Protein AF-A0A8R7UY51-F1 (afdb_monomer_lite)

Secondary structure (DSSP, 8-state):
-HHHHHHHHHHHHHHHHHHHHTT--PPPPEEEESS-TTS--HHHHHHTS--SEEEE---------

pLDDT: mean 89.6, std 11.65, range [53.91, 98.69]

Radius of gyration: 24.32 Å; chains: 1; bounding box: 42×33×71 Å

Structure (mmCIF, N/CA/C/O backbone):
data_AF-A0A8R7UY51-F1
#
_entry.id   AF-A0A8R7UY51-F1
#
loop_
_atom_site.group_PDB
_atom_site.id
_atom_site.type_symbol
_atom_site.label_atom_id
_atom_site.label_alt_id
_atom_site.label_comp_id
_atom_site.label_asym_id
_atom_site.label_entity_id
_atom_site.label_seq_id
_atom_site.pdbx_PDB_ins_code
_atom_site.Cartn_x
_atom_site.Cartn_y
_atom_site.Cartn_z
_atom_site.occupancy
_atom_site.B_iso_or_equiv
_atom_site.auth_seq_id
_atom_site.auth_comp_id
_atom_site.auth_asym_id
_atom_site.auth_atom_id
_atom_site.pdbx_PDB_model_num
ATOM 1 N N . MET A 1 1 ? -28.390 20.321 47.061 1.00 53.91 1 MET A N 1
ATOM 2 C CA . MET A 1 1 ? -28.879 20.287 45.658 1.00 53.91 1 MET A CA 1
ATOM 3 C C . MET A 1 1 ? -27.824 20.723 44.633 1.00 53.91 1 MET A C 1
ATOM 5 O O . MET A 1 1 ? -27.813 20.142 43.558 1.00 53.91 1 MET A O 1
ATOM 9 N N . ALA A 1 2 ? -26.883 21.625 44.956 1.00 58.88 2 ALA A N 1
ATOM 10 C CA . ALA A 1 2 ? -25.799 22.042 44.046 1.00 58.88 2 ALA A CA 1
ATOM 11 C C . ALA A 1 2 ? -24.843 20.908 43.593 1.00 58.88 2 ALA A C 1
ATOM 13 O O . ALA A 1 2 ? -24.471 20.847 42.426 1.00 58.88 2 ALA A O 1
ATOM 14 N N . SER A 1 3 ? -24.506 19.962 44.481 1.00 63.88 3 SER A N 1
ATOM 15 C CA . SER A 1 3 ? -23.622 18.823 44.155 1.00 63.88 3 SER A CA 1
ATOM 16 C C . SER A 1 3 ? -24.224 17.862 43.116 1.00 63.88 3 SER A C 1
ATOM 18 O O . SER A 1 3 ? -23.502 17.411 42.237 1.00 63.88 3 SER A O 1
ATOM 20 N N . ARG A 1 4 ? -25.545 17.612 43.148 1.00 68.44 4 ARG A N 1
ATOM 21 C CA . ARG A 1 4 ? -26.222 16.745 42.163 1.00 68.44 4 ARG A CA 1
ATOM 22 C C . ARG A 1 4 ? -26.198 17.339 40.752 1.00 68.44 4 ARG A C 1
ATOM 24 O O . ARG A 1 4 ? -25.987 16.601 39.801 1.00 68.44 4 ARG A O 1
ATOM 31 N N . SER A 1 5 ? -26.386 18.655 40.629 1.00 72.31 5 SER A N 1
ATOM 32 C CA . SER A 1 5 ? -26.316 19.360 39.338 1.00 72.31 5 SER A CA 1
ATOM 33 C C . SER A 1 5 ? -24.908 19.290 38.731 1.00 72.31 5 SER A C 1
ATOM 35 O O . SER A 1 5 ? -24.752 18.958 37.559 1.00 72.31 5 SER A O 1
ATOM 37 N N . SER A 1 6 ? -23.875 19.489 39.561 1.00 80.31 6 SER A N 1
ATOM 38 C CA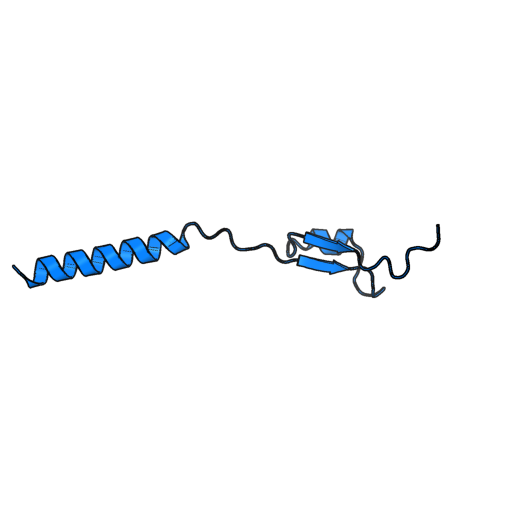 . SER A 1 6 ? -22.471 19.342 39.151 1.00 80.31 6 SER A CA 1
ATOM 39 C C . SER A 1 6 ? -22.147 17.917 38.677 1.00 80.31 6 SER A C 1
ATOM 41 O O . SER A 1 6 ? -21.561 17.741 37.611 1.00 80.31 6 SER A O 1
ATOM 43 N N . SER A 1 7 ? -22.613 16.888 39.397 1.00 86.19 7 SER A N 1
ATOM 44 C CA . SER A 1 7 ? -22.413 15.485 39.000 1.00 86.19 7 SER A CA 1
ATOM 45 C C . SER A 1 7 ? -23.098 15.121 37.678 1.00 86.19 7 SER A C 1
ATOM 47 O O . SER A 1 7 ? -22.550 14.339 36.905 1.00 86.19 7 SER A O 1
ATOM 49 N N . LEU A 1 8 ? -24.271 15.694 37.386 1.00 90.38 8 LEU A N 1
ATOM 50 C CA . LEU A 1 8 ? -24.957 15.490 36.104 1.00 90.38 8 LEU A CA 1
ATOM 5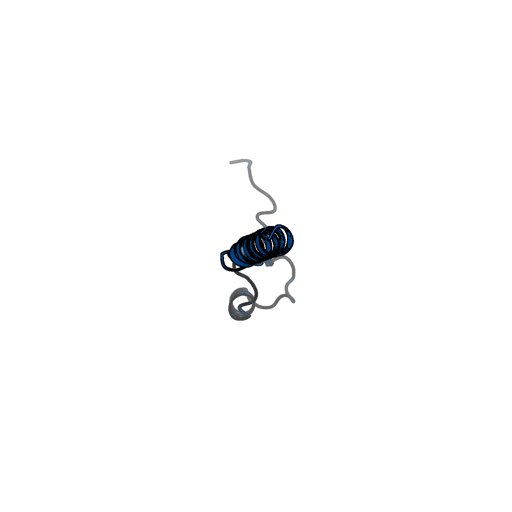1 C C . LEU A 1 8 ? -24.212 16.159 34.943 1.00 90.38 8 LEU A C 1
ATOM 53 O O . LEU A 1 8 ? -24.097 15.559 33.877 1.00 90.38 8 LEU A O 1
ATOM 57 N N . LEU A 1 9 ? -23.660 17.360 35.153 1.00 92.00 9 LEU A N 1
ATOM 58 C CA . LEU A 1 9 ? -22.808 18.023 34.160 1.00 92.00 9 LEU A CA 1
ATOM 59 C C . LEU A 1 9 ? -21.537 17.215 33.872 1.00 92.00 9 LEU A C 1
ATOM 61 O O . LEU A 1 9 ? -21.174 17.038 32.713 1.00 92.00 9 LEU A O 1
ATOM 65 N N . GLN A 1 10 ? -20.878 16.701 34.912 1.00 91.44 10 GLN A N 1
ATOM 66 C CA . GLN A 1 10 ? -19.683 15.862 34.766 1.00 91.44 10 GLN A CA 1
ATOM 67 C C . GLN A 1 10 ? -19.982 14.580 33.981 1.00 91.44 10 GLN A C 1
ATOM 69 O O . GLN A 1 10 ? -19.221 14.213 33.085 1.00 91.44 10 GLN A O 1
ATOM 74 N N . LEU A 1 11 ? -21.110 13.928 34.275 1.00 94.00 11 LEU A N 1
ATOM 75 C CA . LEU A 1 11 ? -21.554 12.743 33.546 1.00 94.00 11 LEU A CA 1
ATOM 76 C C . LEU A 1 11 ? -21.868 13.064 32.078 1.00 94.00 11 LEU A C 1
ATOM 78 O O . LEU A 1 11 ? -21.466 12.317 31.192 1.00 94.00 11 LEU A O 1
ATOM 82 N N . LEU A 1 12 ? -22.534 14.191 31.811 1.00 93.94 12 LEU A N 1
ATOM 83 C CA . LEU A 1 12 ? -22.840 14.637 30.451 1.00 93.94 12 LEU A CA 1
ATOM 84 C C . LEU A 1 12 ? -21.565 14.885 29.634 1.00 93.94 12 LEU A C 1
ATOM 86 O O . LEU A 1 12 ? -21.470 14.425 28.499 1.00 93.94 12 LEU A O 1
ATOM 90 N N . VAL A 1 13 ? -20.570 15.561 30.215 1.00 94.06 13 VAL A N 1
ATOM 91 C CA . VAL A 1 13 ? -19.275 15.812 29.559 1.00 94.06 13 VAL A CA 1
ATOM 92 C C . VAL A 1 13 ? -18.560 14.500 29.228 1.00 94.06 13 VAL A C 1
ATOM 94 O O . VAL A 1 13 ? -18.060 14.345 28.116 1.00 94.06 13 VAL A O 1
ATOM 97 N N . LEU A 1 14 ? -18.559 13.532 30.150 1.00 92.88 14 LEU A N 1
ATOM 98 C CA . LEU A 1 14 ? -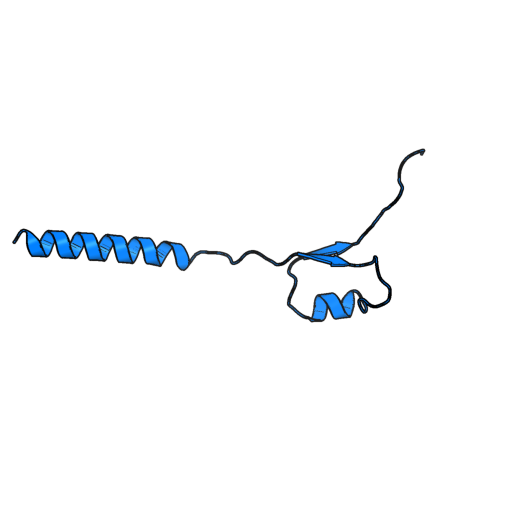17.988 12.201 29.918 1.00 92.88 14 LEU A CA 1
ATOM 99 C C . LEU A 1 14 ? -18.688 11.453 28.777 1.00 92.88 14 LEU A C 1
ATOM 101 O O . LEU A 1 14 ? -18.016 10.876 27.925 1.00 92.88 14 LEU A O 1
ATOM 105 N N . VAL A 1 15 ? -20.022 11.486 28.731 1.00 92.62 15 VAL A N 1
ATOM 106 C CA . VAL A 1 15 ? -20.807 10.829 27.673 1.00 92.62 15 VAL A CA 1
ATOM 107 C C . VAL A 1 15 ? -20.543 11.466 26.307 1.00 92.62 15 VAL A C 1
ATOM 109 O O . VAL A 1 15 ? -20.332 10.749 25.331 1.00 92.62 15 VAL A O 1
ATOM 112 N N . VAL A 1 16 ? -20.498 12.800 26.231 1.00 90.75 16 VAL A N 1
ATOM 113 C CA . VAL A 1 16 ? -20.189 13.522 24.985 1.00 90.75 16 VAL A CA 1
ATOM 114 C C . VAL A 1 16 ? -18.763 13.224 24.515 1.00 90.75 16 VAL A C 1
ATOM 116 O O . VAL A 1 16 ? -18.560 12.959 23.332 1.00 90.75 16 VAL A O 1
ATOM 119 N N . ALA A 1 17 ? -17.786 13.205 25.426 1.00 88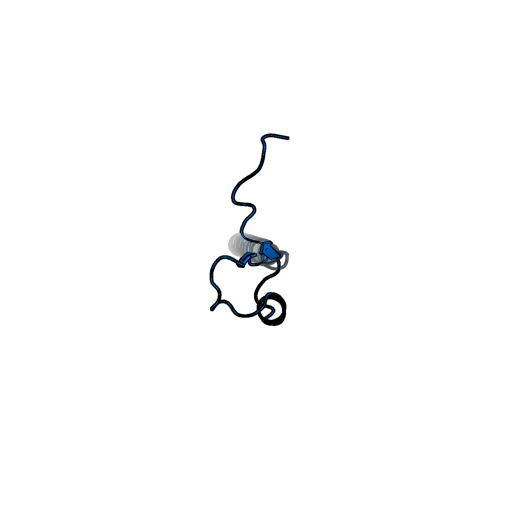.75 17 ALA A N 1
ATOM 120 C CA . ALA A 1 17 ? -16.406 12.858 25.095 1.00 88.75 17 ALA A CA 1
ATOM 121 C C . ALA A 1 17 ? -16.290 11.413 24.581 1.00 88.75 17 ALA A C 1
ATOM 123 O O . ALA A 1 17 ? -15.633 11.177 23.572 1.00 88.75 17 ALA A O 1
ATOM 124 N N . ALA A 1 18 ? -16.970 10.453 25.216 1.00 87.00 18 ALA A N 1
ATOM 125 C CA . ALA A 1 18 ? -16.984 9.057 24.780 1.00 87.00 18 ALA A CA 1
ATOM 126 C C . ALA A 1 18 ? -17.644 8.872 23.399 1.00 87.00 18 ALA A C 1
ATOM 128 O O . ALA A 1 18 ? -17.166 8.079 22.588 1.00 87.00 18 ALA A O 1
ATOM 129 N N . ALA A 1 19 ? -18.701 9.634 23.100 1.00 86.31 19 ALA A N 1
ATOM 130 C CA . ALA A 1 19 ? -19.396 9.572 21.816 1.00 86.31 19 ALA A CA 1
ATOM 131 C C . ALA A 1 19 ? -18.511 9.977 20.621 1.00 86.31 19 ALA A C 1
ATOM 133 O O . ALA A 1 19 ? -18.711 9.478 19.516 1.00 86.31 19 ALA A O 1
ATOM 134 N N . GLN A 1 20 ? -17.500 10.827 20.837 1.00 77.56 20 GLN A N 1
ATOM 135 C CA . GLN A 1 20 ? -16.554 11.255 19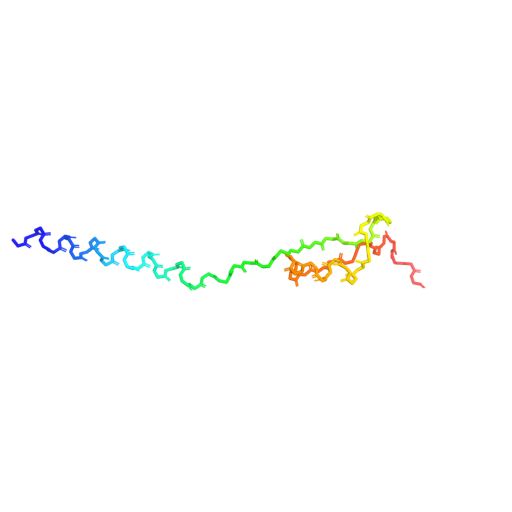.795 1.00 77.56 20 GLN A CA 1
ATOM 136 C C . GLN A 1 20 ? -15.650 10.107 19.312 1.00 77.56 20 GLN A C 1
ATOM 138 O O . GLN A 1 20 ? -15.194 10.124 18.172 1.00 77.56 20 GLN A O 1
ATOM 143 N N . PHE A 1 21 ? -15.408 9.094 20.150 1.00 72.62 21 PHE A N 1
ATOM 144 C CA . PHE A 1 21 ? -14.552 7.952 19.808 1.00 72.62 21 PHE A CA 1
ATOM 145 C C . PHE A 1 21 ? -15.294 6.832 19.068 1.00 72.62 21 PHE A C 1
ATOM 147 O O . PHE A 1 21 ? -14.653 6.007 18.425 1.00 72.62 21 PHE A O 1
ATOM 154 N N . LEU A 1 22 ? -16.632 6.807 19.121 1.00 71.25 22 LEU A N 1
ATOM 155 C CA . LEU A 1 22 ? -17.455 5.780 18.465 1.00 71.25 22 LEU A CA 1
ATOM 156 C C . LEU A 1 22 ? -17.574 5.974 16.944 1.00 71.25 22 LEU A C 1
ATOM 158 O O . LEU A 1 22 ? -17.909 5.026 16.242 1.00 71.25 22 LEU A O 1
ATOM 162 N N . GLY A 1 23 ? -17.314 7.185 16.440 1.00 64.62 23 GLY A N 1
ATOM 163 C CA . GLY A 1 23 ? -17.429 7.543 15.019 1.00 64.62 23 GLY A CA 1
ATOM 164 C C . GLY A 1 23 ? -16.095 7.783 14.312 1.00 64.62 23 GLY A C 1
ATOM 165 O O . GLY A 1 23 ? -16.080 8.371 13.233 1.00 64.62 23 GLY A O 1
ATOM 166 N N . SER A 1 24 ? -14.970 7.399 14.922 1.00 67.00 24 SER A N 1
ATOM 167 C CA . SER A 1 24 ? -13.670 7.532 14.267 1.00 67.00 24 SER A CA 1
ATOM 168 C C . SER A 1 24 ? -13.506 6.410 13.244 1.00 67.00 24 SER A C 1
ATOM 170 O O . SER A 1 24 ? -13.240 5.264 13.606 1.00 67.00 24 SER A O 1
ATOM 172 N N . GLU A 1 25 ? -13.661 6.738 11.960 1.00 70.81 25 GLU A N 1
ATOM 173 C CA . GLU A 1 25 ? -13.170 5.903 10.865 1.00 70.81 25 GLU A CA 1
ATOM 174 C C . GLU A 1 25 ? -11.649 5.817 11.014 1.00 70.81 25 GLU A C 1
ATOM 176 O O . GLU A 1 25 ? -10.922 6.725 10.600 1.00 70.81 25 GLU A O 1
ATOM 181 N N . ALA A 1 26 ? -11.155 4.761 11.667 1.00 69.00 26 ALA A N 1
ATOM 182 C CA . ALA A 1 26 ? -9.726 4.512 11.761 1.00 69.00 26 ALA A CA 1
ATOM 183 C C . ALA A 1 26 ? -9.134 4.607 10.345 1.00 69.00 26 ALA A C 1
ATOM 185 O O . ALA A 1 26 ? -9.575 3.921 9.417 1.00 69.00 26 ALA A O 1
ATOM 186 N N . GLY A 1 27 ? -8.191 5.534 10.162 1.00 79.44 27 GLY A N 1
ATOM 187 C CA . GLY A 1 27 ? -7.578 5.783 8.863 1.00 79.44 27 GLY A CA 1
ATOM 188 C C . GLY A 1 27 ? -6.988 4.501 8.271 1.00 79.44 27 GLY A C 1
ATOM 189 O O . GLY A 1 27 ? -6.578 3.591 8.989 1.00 79.44 27 GLY A O 1
ATOM 190 N N . GLY A 1 28 ? -6.949 4.413 6.942 1.00 89.38 28 GLY A N 1
ATOM 191 C CA . GLY A 1 28 ? -6.294 3.296 6.267 1.00 89.38 28 GLY A CA 1
ATOM 192 C C . GLY A 1 28 ? -4.775 3.448 6.269 1.00 89.38 28 GLY A C 1
ATOM 193 O O . GLY A 1 28 ? -4.271 4.549 6.059 1.00 89.38 28 GLY A O 1
ATOM 194 N N . ILE A 1 29 ? -4.046 2.344 6.439 1.00 94.62 29 ILE A N 1
ATOM 195 C CA . ILE A 1 29 ? -2.593 2.327 6.233 1.00 94.62 29 ILE A CA 1
ATOM 196 C C . ILE A 1 29 ? -2.322 2.309 4.723 1.00 94.62 29 ILE A C 1
ATOM 198 O O . ILE A 1 29 ? -2.915 1.510 3.994 1.00 94.62 29 ILE A O 1
ATOM 202 N N . SER A 1 30 ? -1.432 3.184 4.253 1.00 97.12 30 SER A N 1
ATOM 203 C CA . SER A 1 30 ? -0.913 3.166 2.882 1.00 97.12 30 SER A CA 1
ATOM 204 C C . SER A 1 30 ? 0.542 2.711 2.855 1.00 97.12 30 SER A C 1
ATOM 206 O O . SER A 1 30 ? 1.321 3.140 3.707 1.00 97.12 30 SER A O 1
ATOM 208 N N . ILE A 1 31 ? 0.925 1.931 1.848 1.00 98.25 31 ILE A N 1
ATOM 209 C CA . ILE A 1 31 ? 2.306 1.476 1.641 1.00 98.25 31 ILE A CA 1
ATOM 210 C C . ILE A 1 31 ? 2.785 1.820 0.228 1.00 98.25 31 ILE A C 1
ATOM 212 O O . ILE A 1 31 ? 1.978 1.878 -0.697 1.00 98.25 31 ILE A O 1
ATOM 216 N N . TYR A 1 32 ? 4.086 2.050 0.055 1.00 98.25 32 TYR A N 1
ATOM 217 C CA . TYR A 1 32 ? 4.721 2.072 -1.265 1.00 98.25 32 TYR A CA 1
ATOM 218 C C . TYR A 1 32 ? 5.297 0.691 -1.578 1.00 98.25 32 TYR A C 1
ATOM 220 O O . TYR A 1 32 ? 5.904 0.078 -0.705 1.00 98.25 32 TYR A O 1
ATOM 228 N N . TRP A 1 33 ? 5.117 0.220 -2.808 1.00 98.69 33 TRP A N 1
ATOM 229 C CA . TRP A 1 33 ? 5.586 -1.089 -3.269 1.00 98.69 33 TRP A CA 1
ATOM 230 C C . TRP A 1 33 ? 6.238 -0.961 -4.648 1.00 98.69 33 TRP A C 1
ATOM 232 O O . TRP A 1 33 ? 5.756 -0.180 -5.473 1.00 98.69 33 TRP A O 1
ATOM 242 N N . GLY A 1 34 ? 7.289 -1.739 -4.917 1.00 98.06 34 GLY A N 1
ATOM 243 C CA . GLY A 1 34 ? 7.845 -1.906 -6.267 1.00 98.06 34 GLY A CA 1
ATOM 244 C C . GLY A 1 34 ? 9.311 -1.507 -6.435 1.00 98.06 34 GLY A C 1
ATOM 245 O O . GLY A 1 34 ? 9.842 -1.619 -7.537 1.00 98.06 34 GLY A O 1
ATOM 246 N N . GLN A 1 35 ? 9.991 -1.082 -5.367 1.00 98.00 35 GLN A N 1
ATOM 247 C CA . GLN A 1 35 ? 11.384 -0.617 -5.441 1.00 98.00 35 GLN A CA 1
ATOM 248 C C . GLN A 1 35 ? 12.400 -1.688 -5.024 1.00 98.00 35 GLN A C 1
ATOM 250 O O . GLN A 1 35 ? 13.593 -1.524 -5.283 1.00 98.00 35 GLN A O 1
ATOM 255 N N . ASN A 1 36 ? 11.959 -2.778 -4.390 1.00 97.75 36 ASN A N 1
ATOM 256 C CA . ASN A 1 36 ? 12.835 -3.857 -3.946 1.00 97.75 36 ASN A CA 1
ATOM 257 C C . ASN A 1 36 ? 12.260 -5.233 -4.326 1.00 97.75 36 ASN A C 1
ATOM 259 O O . ASN A 1 36 ? 11.146 -5.591 -3.960 1.00 97.75 36 ASN A O 1
ATOM 263 N N . GLY A 1 37 ? 13.057 -6.047 -5.030 1.00 96.25 37 GLY A N 1
ATOM 264 C CA . GLY A 1 37 ? 12.649 -7.384 -5.484 1.00 96.25 37 GLY A CA 1
ATOM 265 C C . GLY A 1 37 ? 12.375 -8.396 -4.362 1.00 96.25 37 GLY A C 1
ATOM 266 O O . GLY A 1 37 ? 11.793 -9.444 -4.624 1.00 96.25 37 GLY A O 1
ATOM 267 N N . GLY A 1 38 ? 12.777 -8.097 -3.123 1.00 97.94 38 GLY A N 1
ATOM 268 C CA . GLY A 1 38 ? 12.500 -8.906 -1.934 1.00 97.94 38 GLY A CA 1
ATOM 269 C C . GLY A 1 38 ? 11.198 -8.563 -1.199 1.00 97.94 38 GLY A C 1
ATOM 270 O O . GLY A 1 38 ? 10.956 -9.126 -0.137 1.00 97.94 38 GLY A O 1
ATOM 271 N N . GLU A 1 39 ? 10.371 -7.648 -1.717 1.00 97.88 39 GLU A N 1
ATOM 272 C CA . GLU A 1 39 ? 9.114 -7.203 -1.077 1.00 97.88 39 GLU A CA 1
ATOM 273 C C . GLU A 1 39 ? 7.965 -8.222 -1.196 1.00 97.88 39 GLU A C 1
ATOM 275 O O . GLU A 1 39 ? 6.908 -8.039 -0.593 1.00 97.88 39 GLU A O 1
ATOM 280 N N . GLY A 1 40 ? 8.163 -9.293 -1.971 1.00 97.81 40 GLY A N 1
ATOM 281 C CA . GLY A 1 40 ? 7.087 -10.177 -2.407 1.00 97.81 40 GLY A CA 1
ATOM 282 C C . GLY A 1 40 ? 6.270 -9.559 -3.542 1.00 97.81 40 GLY A C 1
ATOM 283 O O . GLY A 1 40 ? 6.515 -8.444 -4.009 1.00 97.81 40 GLY A O 1
ATOM 284 N N . THR A 1 41 ? 5.290 -10.305 -4.029 1.00 98.44 41 THR A N 1
ATOM 285 C CA . THR A 1 41 ? 4.405 -9.847 -5.099 1.00 98.44 41 THR A CA 1
ATOM 286 C C . THR A 1 41 ? 3.431 -8.778 -4.600 1.00 98.44 41 THR A C 1
ATOM 288 O O . THR A 1 41 ? 3.071 -8.708 -3.420 1.00 98.44 41 THR A O 1
ATOM 291 N N . LEU A 1 42 ? 2.926 -7.963 -5.529 1.00 98.31 42 LEU A N 1
ATOM 292 C CA . LEU A 1 42 ? 1.865 -7.001 -5.233 1.00 98.31 42 LEU A CA 1
ATOM 293 C C . LEU A 1 42 ? 0.613 -7.699 -4.670 1.00 98.31 42 LEU A C 1
ATOM 295 O O . LEU A 1 42 ? -0.031 -7.187 -3.757 1.00 98.31 42 LEU A O 1
ATOM 299 N N . ALA A 1 43 ? 0.292 -8.892 -5.181 1.00 98.56 43 ALA A N 1
ATOM 300 C CA . ALA A 1 43 ? -0.834 -9.689 -4.707 1.00 98.56 43 ALA A CA 1
ATOM 301 C C . ALA A 1 43 ? -0.653 -10.138 -3.248 1.00 98.56 43 ALA A C 1
ATOM 303 O O . ALA A 1 43 ? -1.583 -9.996 -2.460 1.00 98.56 43 ALA A O 1
ATOM 304 N N . GLU A 1 44 ? 0.536 -10.618 -2.871 1.00 98.56 44 GLU A N 1
ATOM 305 C CA . GLU A 1 44 ? 0.857 -10.981 -1.482 1.00 98.56 44 GLU A CA 1
ATOM 306 C C . GLU A 1 44 ? 0.781 -9.766 -0.551 1.00 98.56 44 GLU A C 1
ATOM 308 O O . GLU A 1 44 ? 0.200 -9.859 0.529 1.00 98.56 44 GLU A O 1
ATOM 313 N N . THR A 1 45 ? 1.277 -8.606 -0.997 1.00 98.44 45 THR A N 1
ATOM 314 C CA . THR A 1 45 ? 1.179 -7.339 -0.251 1.00 98.44 45 THR A CA 1
ATOM 315 C C . THR A 1 45 ? -0.280 -6.972 0.043 1.00 98.44 45 THR A C 1
ATOM 317 O O . THR A 1 45 ? -0.629 -6.687 1.192 1.00 98.44 45 THR A O 1
ATOM 320 N N . CYS A 1 46 ? -1.157 -7.037 -0.964 1.00 98.19 46 CYS A N 1
ATOM 321 C CA . CYS A 1 46 ? -2.595 -6.808 -0.799 1.00 98.19 46 CYS A CA 1
ATOM 322 C C . CYS A 1 46 ? -3.258 -7.869 0.096 1.00 98.19 46 CYS A C 1
ATOM 324 O O . CYS A 1 46 ? -4.101 -7.538 0.930 1.00 98.19 46 CYS A O 1
ATOM 326 N N . ALA A 1 47 ? -2.863 -9.136 -0.048 1.00 98.50 47 ALA A N 1
ATOM 327 C CA . ALA A 1 47 ? -3.430 -10.254 0.702 1.00 98.50 47 ALA A CA 1
ATOM 328 C C . ALA A 1 47 ? -3.137 -10.194 2.210 1.00 98.50 47 ALA A C 1
ATOM 330 O O . ALA A 1 47 ? -3.844 -10.835 2.984 1.00 98.50 47 ALA A O 1
ATOM 331 N N . THR A 1 48 ? -2.153 -9.399 2.652 1.00 97.94 48 THR A N 1
ATOM 332 C CA . THR A 1 48 ? -1.885 -9.194 4.086 1.00 97.94 48 THR A CA 1
ATOM 333 C C . THR A 1 48 ? -3.062 -8.577 4.845 1.00 97.94 48 THR A C 1
ATOM 335 O O . THR A 1 48 ? -3.147 -8.733 6.059 1.00 97.94 48 THR A O 1
ATOM 338 N N . GLY A 1 49 ? -3.946 -7.841 4.159 1.00 96.56 49 GLY A N 1
ATOM 339 C CA . GLY A 1 49 ? -5.041 -7.095 4.787 1.00 96.56 49 GLY A CA 1
ATOM 340 C C . GLY A 1 49 ? -4.588 -5.894 5.628 1.00 96.56 49 GLY A C 1
ATOM 341 O O . GLY A 1 49 ? -5.426 -5.208 6.207 1.00 96.56 49 GLY A O 1
ATOM 342 N N . ASN A 1 50 ? -3.283 -5.605 5.676 1.00 96.88 50 ASN A N 1
ATOM 343 C CA . ASN A 1 50 ? -2.726 -4.514 6.476 1.00 96.88 50 ASN A CA 1
ATOM 344 C C . ASN A 1 50 ? -2.942 -3.139 5.834 1.00 96.88 50 ASN A C 1
ATOM 346 O O . ASN A 1 50 ? -2.955 -2.129 6.535 1.00 96.88 50 ASN A O 1
ATOM 350 N N . TYR A 1 51 ? -3.075 -3.083 4.507 1.00 97.31 51 TYR A N 1
ATOM 351 C CA . TYR A 1 51 ? -3.024 -1.837 3.747 1.00 97.31 51 TYR A CA 1
ATOM 352 C C . TYR A 1 51 ? -4.341 -1.570 3.030 1.00 97.31 51 TYR A C 1
ATOM 354 O O . TYR A 1 51 ? -4.823 -2.389 2.251 1.00 97.31 51 TYR A O 1
ATOM 362 N N . LYS A 1 52 ? -4.899 -0.379 3.255 1.00 95.88 52 LYS A N 1
ATOM 363 C CA . LYS A 1 52 ? -6.079 0.112 2.531 1.00 95.88 52 LYS A CA 1
ATOM 364 C C . LYS A 1 52 ? -5.698 0.672 1.158 1.00 95.88 52 LYS A C 1
ATOM 366 O O . LYS A 1 52 ? -6.534 0.701 0.261 1.00 95.88 52 LYS A O 1
ATOM 371 N N . PHE A 1 53 ? -4.445 1.105 1.002 1.00 97.12 53 PHE A N 1
ATOM 372 C CA . PHE A 1 53 ? -3.909 1.664 -0.237 1.00 97.12 53 PHE A CA 1
ATOM 373 C C . PHE A 1 53 ? -2.486 1.157 -0.495 1.00 97.12 53 PHE A C 1
ATOM 375 O O . PHE A 1 53 ? -1.669 1.098 0.425 1.00 97.12 53 PHE A O 1
ATOM 382 N N . VAL A 1 54 ? -2.176 0.851 -1.756 1.00 98.38 54 VAL A N 1
ATOM 383 C CA . VAL A 1 54 ? -0.824 0.496 -2.207 1.00 98.38 54 VAL A CA 1
ATOM 384 C C . VAL A 1 54 ? -0.424 1.442 -3.336 1.00 98.38 54 VAL A C 1
ATOM 386 O O . VAL A 1 54 ? -1.052 1.455 -4.393 1.00 98.38 54 VAL A O 1
ATOM 389 N N . ASN A 1 55 ? 0.610 2.245 -3.106 1.00 98.44 55 ASN A N 1
ATOM 390 C CA . ASN A 1 55 ? 1.172 3.173 -4.080 1.00 98.44 55 ASN A CA 1
ATOM 391 C C . ASN A 1 55 ? 2.305 2.481 -4.849 1.00 98.44 55 ASN A C 1
ATOM 393 O O . ASN A 1 55 ? 3.295 2.059 -4.250 1.00 98.44 55 ASN A O 1
ATOM 397 N N . LEU A 1 56 ? 2.187 2.385 -6.173 1.00 97.94 56 LEU A N 1
ATOM 398 C CA . LEU A 1 56 ? 3.228 1.785 -7.011 1.00 97.94 56 LEU A CA 1
ATOM 399 C C . LEU A 1 56 ? 4.386 2.768 -7.211 1.00 97.94 56 LEU A C 1
ATOM 401 O O . LEU A 1 56 ? 4.206 3.850 -7.771 1.00 97.94 56 LEU A O 1
ATOM 405 N N . ALA A 1 57 ? 5.571 2.378 -6.753 1.00 96.69 57 ALA A N 1
ATOM 406 C CA . ALA A 1 57 ? 6.795 3.160 -6.831 1.00 96.69 57 ALA A CA 1
ATOM 407 C C . ALA A 1 57 ? 7.756 2.565 -7.876 1.00 96.69 57 ALA A C 1
ATOM 409 O O . ALA A 1 57 ? 8.063 1.382 -7.798 1.00 96.69 57 ALA A O 1
ATOM 410 N N . PHE A 1 58 ? 8.263 3.330 -8.848 1.00 96.19 58 PHE A N 1
ATOM 411 C CA . PHE A 1 58 ? 7.793 4.655 -9.286 1.00 96.19 58 PHE A CA 1
ATOM 412 C C . PHE A 1 58 ? 7.998 4.858 -10.794 1.00 96.19 58 PHE A C 1
ATOM 414 O O . PHE A 1 58 ? 8.927 4.313 -11.391 1.00 96.19 58 PHE A O 1
ATOM 421 N N . LEU A 1 59 ? 7.187 5.736 -11.397 1.00 96.94 59 LEU A N 1
ATOM 422 C CA . LEU A 1 59 ? 7.523 6.375 -12.674 1.00 96.94 59 LEU A CA 1
ATOM 423 C C . LEU A 1 59 ? 8.691 7.350 -12.443 1.00 96.94 59 LEU A C 1
ATOM 425 O O . LEU A 1 59 ? 8.488 8.522 -12.139 1.00 96.94 59 LEU A O 1
ATOM 429 N N . ALA A 1 60 ? 9.918 6.836 -12.522 1.00 96.06 60 ALA A N 1
ATOM 430 C CA . ALA A 1 60 ? 11.123 7.554 -12.102 1.00 96.06 60 ALA A CA 1
ATOM 431 C C . ALA A 1 60 ? 11.579 8.658 -13.074 1.00 96.06 60 ALA A C 1
ATOM 433 O O . ALA A 1 60 ? 12.300 9.569 -12.676 1.00 96.06 60 ALA A O 1
ATOM 434 N N . ALA A 1 61 ? 11.168 8.588 -14.340 1.00 96.56 61 ALA A N 1
ATOM 435 C CA . ALA A 1 61 ? 11.459 9.595 -15.350 1.00 96.56 61 ALA A CA 1
ATOM 436 C C . ALA A 1 61 ? 10.265 9.730 -16.298 1.00 96.56 61 ALA A C 1
ATOM 438 O O . ALA A 1 61 ? 9.694 8.732 -16.736 1.00 96.56 61 ALA A O 1
ATOM 439 N N . PHE A 1 62 ? 9.887 10.968 -16.601 1.00 96.12 62 PHE A N 1
ATOM 440 C CA . PHE A 1 62 ? 8.791 11.301 -17.505 1.00 96.12 62 PHE A CA 1
ATOM 441 C C . PHE A 1 62 ? 9.034 12.675 -18.148 1.00 96.12 62 PHE A C 1
ATOM 443 O O . PHE A 1 62 ? 9.796 13.483 -17.616 1.00 96.12 62 PHE A O 1
ATOM 450 N N . GLY A 1 63 ? 8.379 12.943 -19.282 1.00 95.25 63 GLY A N 1
ATOM 451 C CA . GLY A 1 63 ? 8.535 14.176 -20.066 1.00 95.25 63 GLY A CA 1
ATOM 452 C C . GLY A 1 63 ? 9.265 13.960 -21.399 1.00 95.25 63 GLY A C 1
ATOM 453 O O . GLY A 1 63 ? 9.592 12.834 -21.750 1.00 95.25 63 GLY A O 1
ATOM 454 N N . ASN A 1 64 ? 9.512 15.052 -22.129 1.00 90.38 64 ASN A N 1
ATOM 455 C CA . ASN A 1 64 ? 10.172 15.105 -23.448 1.00 90.38 64 ASN A CA 1
ATOM 456 C C . ASN A 1 64 ? 9.379 14.614 -24.683 1.00 90.38 64 ASN A C 1
ATOM 458 O O . ASN A 1 64 ? 9.941 14.636 -25.773 1.00 90.38 64 ASN A O 1
ATOM 462 N N . GLY A 1 65 ? 8.087 14.289 -24.535 1.00 84.19 65 GLY A N 1
ATOM 463 C CA . GLY A 1 65 ? 7.163 14.044 -25.660 1.00 84.19 65 GLY A CA 1
ATOM 464 C C . GLY A 1 65 ? 7.643 12.982 -26.639 1.00 84.19 65 GLY A C 1
ATOM 465 O O . GLY A 1 65 ? 7.504 13.239 -27.854 1.00 84.19 65 GLY A O 1
#

InterPro domains:
  IPR001223 Glycoside hydrolase family 18, catalytic dom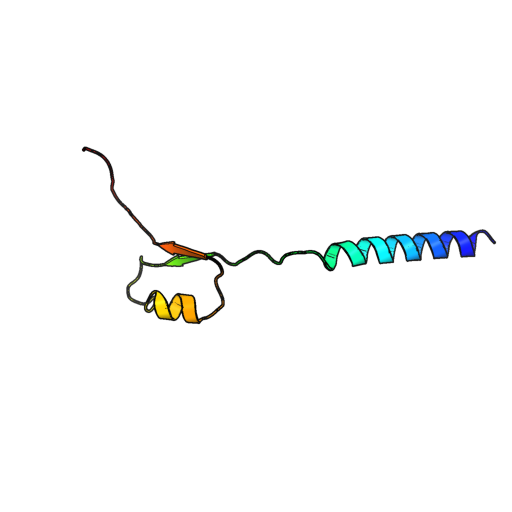ain [PS51910] (27-65)
  IPR017853 Glycoside hydrolase superfamily [SSF51445] (26-65)

Sequence (65 aa):
MASRSSSLLQLLVLVVAAAQFLGSEAGGISIYWGQNGGEGTLAETCATGNYKFVNLAFLAAFGNG

Organism: Triticum urartu (NCBI:txid4572)

Foldseek 3Di:
DVVVVVVVVVVVVVVVVVVVVVPDPPDFAEEEDDPDPPPDDPVVVVVVVRGPYYHYDDPPDDDDD